Protein AF-A0A2P8KE43-F1 (afdb_monomer_lite)

Structure (mmCIF, N/CA/C/O backbone):
data_AF-A0A2P8KE43-F1
#
_entry.id   AF-A0A2P8KE43-F1
#
loop_
_atom_site.group_PDB
_atom_site.id
_atom_site.type_symbol
_atom_site.label_atom_id
_atom_site.label_alt_id
_atom_site.label_comp_id
_atom_site.label_asym_id
_atom_site.label_entity_id
_atom_site.label_seq_id
_atom_site.pdbx_PDB_ins_code
_atom_site.Cartn_x
_atom_site.Cartn_y
_atom_site.Cartn_z
_atom_site.occupancy
_atom_site.B_iso_or_equiv
_atom_site.auth_seq_id
_atom_site.auth_comp_id
_atom_site.auth_asym_id
_atom_site.auth_atom_id
_atom_site.pdbx_PDB_model_num
ATOM 1 N N . MET A 1 1 ? 5.426 -17.967 -14.631 1.00 53.75 1 MET A N 1
ATOM 2 C CA . MET A 1 1 ? 4.472 -18.270 -13.536 1.00 53.75 1 MET A CA 1
ATOM 3 C C . MET A 1 1 ? 4.780 -17.499 -12.248 1.00 53.75 1 MET A C 1
ATOM 5 O O . MET A 1 1 ? 3.884 -17.322 -11.440 1.00 53.75 1 MET A O 1
ATOM 9 N N . GLU A 1 2 ? 5.987 -16.955 -12.069 1.00 60.75 2 GLU A N 1
ATOM 10 C CA . GLU A 1 2 ? 6.386 -16.233 -10.844 1.00 60.75 2 GLU A CA 1
ATOM 11 C C . GLU A 1 2 ? 5.599 -14.936 -10.577 1.00 60.75 2 GLU A C 1
ATOM 13 O O . GLU A 1 2 ? 5.391 -14.558 -9.428 1.00 60.75 2 GLU A O 1
ATOM 18 N N . ASN A 1 3 ? 5.077 -14.287 -11.624 1.00 61.03 3 ASN A N 1
ATOM 19 C CA . ASN A 1 3 ? 4.343 -13.027 -11.482 1.00 61.03 3 ASN A CA 1
ATOM 20 C C . ASN A 1 3 ? 2.978 -13.172 -10.790 1.00 61.03 3 ASN A C 1
ATOM 22 O O . ASN A 1 3 ? 2.509 -12.203 -10.206 1.00 61.03 3 ASN A O 1
ATOM 26 N N . GLN A 1 4 ? 2.325 -14.337 -10.831 1.00 68.56 4 GLN A N 1
ATOM 27 C CA . GLN A 1 4 ? 1.086 -14.557 -10.066 1.00 68.56 4 GLN A CA 1
ATOM 28 C C . GLN A 1 4 ? 1.387 -14.810 -8.584 1.00 68.56 4 GLN A C 1
ATOM 30 O O . GLN A 1 4 ? 0.700 -14.262 -7.724 1.00 68.56 4 GLN A O 1
ATOM 35 N N . ASN A 1 5 ? 2.503 -15.487 -8.292 1.00 84.00 5 ASN A N 1
ATOM 36 C CA . ASN A 1 5 ? 2.914 -15.806 -6.926 1.00 84.00 5 ASN A CA 1
ATOM 37 C C . ASN A 1 5 ? 3.081 -14.563 -6.036 1.00 84.00 5 ASN A C 1
ATOM 39 O O . ASN A 1 5 ? 2.756 -14.619 -4.853 1.00 84.00 5 ASN A O 1
ATOM 43 N N . ILE A 1 6 ? 3.544 -13.422 -6.571 1.00 89.31 6 ILE A N 1
ATOM 44 C CA . ILE A 1 6 ? 3.721 -12.212 -5.746 1.00 89.31 6 ILE A CA 1
ATOM 45 C C . ILE A 1 6 ? 2.387 -11.594 -5.307 1.00 89.31 6 ILE A C 1
ATOM 47 O O . ILE A 1 6 ? 2.288 -11.057 -4.206 1.00 89.31 6 ILE A O 1
ATOM 51 N N . LEU A 1 7 ? 1.351 -11.669 -6.147 1.00 89.12 7 LEU A N 1
ATOM 52 C CA . LEU A 1 7 ? 0.025 -11.147 -5.816 1.00 89.12 7 LEU A CA 1
ATOM 53 C C . LEU A 1 7 ? -0.664 -12.016 -4.765 1.00 89.12 7 LEU A C 1
ATOM 55 O O . LEU A 1 7 ? -1.287 -11.480 -3.847 1.00 89.12 7 LEU A O 1
ATOM 59 N N . ASP A 1 8 ? -0.499 -13.332 -4.867 1.00 91.88 8 ASP A N 1
ATOM 60 C CA . ASP A 1 8 ? -1.008 -14.271 -3.869 1.00 91.88 8 ASP A CA 1
ATOM 61 C C . ASP A 1 8 ? -0.246 -14.123 -2.539 1.00 91.88 8 ASP A C 1
ATOM 63 O O . ASP A 1 8 ? -0.860 -14.125 -1.473 1.00 91.88 8 ASP A O 1
ATOM 67 N N . LEU A 1 9 ? 1.064 -13.844 -2.579 1.00 91.31 9 LEU A N 1
ATOM 68 C CA . LEU A 1 9 ? 1.849 -13.515 -1.384 1.00 91.31 9 LEU A CA 1
ATOM 69 C C . LEU A 1 9 ? 1.374 -12.215 -0.717 1.00 91.31 9 LEU A C 1
ATOM 71 O O . LEU A 1 9 ? 1.276 -12.146 0.510 1.00 91.31 9 LEU A O 1
ATOM 75 N N . VAL A 1 10 ? 1.060 -11.177 -1.503 1.00 91.62 10 VAL A N 1
ATOM 76 C CA . VAL A 1 10 ? 0.478 -9.929 -0.980 1.00 91.62 10 VAL A CA 1
ATOM 77 C C . VAL A 1 10 ? -0.853 -10.213 -0.292 1.00 91.62 10 VAL A C 1
ATOM 79 O O . VAL A 1 10 ? -1.082 -9.700 0.805 1.00 91.62 10 VAL A O 1
ATOM 82 N N . GLN A 1 11 ? -1.707 -11.040 -0.894 1.00 92.31 11 GLN A N 1
ATOM 83 C CA . GLN A 1 11 ? -2.989 -11.423 -0.313 1.00 92.31 11 GLN A CA 1
ATOM 84 C C . GLN A 1 11 ? -2.798 -12.174 1.013 1.00 92.31 11 GLN A C 1
ATOM 86 O O . GLN A 1 11 ? -3.270 -11.702 2.047 1.00 92.31 11 GLN A O 1
ATOM 91 N N . GLN A 1 12 ? -2.020 -13.258 1.021 1.00 92.38 12 GLN A N 1
ATOM 92 C CA . GLN A 1 12 ? -1.764 -14.067 2.217 1.00 92.38 12 GLN A CA 1
ATOM 93 C C . GLN A 1 12 ? -1.153 -13.233 3.351 1.00 92.38 12 GLN A C 1
ATOM 95 O O . GLN A 1 12 ? -1.548 -13.331 4.515 1.00 92.38 12 GLN A O 1
ATOM 100 N N . ARG A 1 13 ? -0.201 -12.351 3.025 1.00 92.44 13 ARG A N 1
ATOM 101 C CA . ARG A 1 13 ? 0.415 -11.475 4.027 1.00 92.44 13 ARG A CA 1
ATOM 102 C C . ARG A 1 13 ? -0.574 -10.452 4.576 1.00 92.44 13 ARG A C 1
ATOM 104 O O . ARG A 1 13 ? -0.467 -10.073 5.741 1.00 92.44 13 ARG A O 1
ATOM 111 N N . THR A 1 14 ? -1.521 -10.008 3.758 1.00 92.56 14 THR A N 1
ATOM 112 C CA . THR A 1 14 ? -2.597 -9.112 4.191 1.00 92.56 14 THR A CA 1
ATOM 113 C C . THR A 1 14 ? -3.527 -9.820 5.164 1.00 92.56 14 THR A C 1
ATOM 115 O O . THR A 1 14 ? -3.756 -9.281 6.243 1.00 92.56 14 THR A O 1
ATOM 118 N N . GLU A 1 15 ? -3.961 -11.041 4.850 1.00 92.62 15 GLU A N 1
ATOM 119 C CA . GLU A 1 15 ? -4.818 -11.858 5.723 1.00 92.62 15 GLU A CA 1
ATOM 120 C C . GLU A 1 15 ? -4.178 -12.059 7.100 1.00 92.62 15 GLU A C 1
ATOM 122 O O . GLU A 1 15 ? -4.812 -11.814 8.126 1.00 92.62 15 GLU A O 1
ATOM 127 N N . MET A 1 16 ? -2.883 -12.392 7.139 1.00 92.00 16 MET A N 1
ATOM 128 C CA . MET A 1 16 ? -2.135 -12.503 8.395 1.00 92.00 16 MET A CA 1
ATOM 129 C C . MET A 1 16 ? -2.143 -11.199 9.204 1.00 92.00 16 MET A C 1
ATOM 131 O O . MET A 1 16 ? -2.394 -11.206 10.406 1.00 92.00 16 MET A O 1
ATOM 135 N N . LEU A 1 17 ? -1.872 -10.061 8.558 1.00 91.44 17 LEU A N 1
ATOM 136 C CA . LEU A 1 17 ? -1.811 -8.763 9.239 1.00 91.44 17 LEU A CA 1
ATOM 137 C C . LEU A 1 17 ? -3.188 -8.267 9.697 1.00 91.44 17 LEU A C 1
ATOM 139 O O . LEU A 1 17 ? -3.279 -7.526 10.678 1.00 91.44 17 LEU A O 1
ATOM 143 N N . VAL A 1 18 ? -4.252 -8.654 8.996 1.00 90.06 18 VAL A N 1
ATOM 144 C CA . VAL A 1 18 ? -5.635 -8.400 9.409 1.00 90.06 18 VAL A CA 1
ATOM 145 C C . VAL A 1 18 ? -5.996 -9.293 10.600 1.00 90.06 18 VAL A C 1
ATOM 147 O O . VAL A 1 18 ? -6.572 -8.799 11.571 1.00 90.06 18 VAL A O 1
ATOM 150 N N . ALA A 1 19 ? -5.574 -10.562 10.596 1.00 91.38 19 ALA A N 1
ATOM 151 C CA . ALA A 1 19 ? -5.752 -11.485 11.718 1.00 91.38 19 ALA A CA 1
ATOM 152 C C . ALA A 1 19 ? -5.024 -11.023 12.996 1.00 91.38 19 ALA A C 1
ATOM 154 O O . ALA A 1 19 ? -5.539 -11.209 14.097 1.00 91.38 19 ALA A O 1
ATOM 155 N N . GLU A 1 20 ? -3.886 -10.330 12.866 1.00 91.25 20 GLU A N 1
ATOM 156 C CA . GLU A 1 20 ? -3.182 -9.665 13.978 1.00 91.25 20 GLU A CA 1
ATOM 157 C C . GLU A 1 20 ? -3.976 -8.497 14.614 1.00 91.25 20 GLU A C 1
ATOM 159 O O . GLU A 1 20 ? -3.519 -7.913 15.598 1.00 91.25 20 GLU A O 1
ATOM 164 N N . LYS A 1 21 ? -5.153 -8.132 14.076 1.00 86.44 21 LYS A N 1
ATOM 165 C CA . LYS A 1 21 ? -6.032 -7.049 14.566 1.00 86.44 21 LYS A CA 1
ATOM 166 C C . LYS A 1 21 ? -5.283 -5.736 14.808 1.00 86.44 21 LYS A C 1
ATOM 168 O O . LYS A 1 21 ? -5.432 -5.075 15.839 1.00 86.44 21 LYS A O 1
ATOM 173 N N . LEU A 1 22 ? -4.456 -5.339 13.841 1.00 84.75 22 LEU A N 1
ATOM 174 C CA . LEU A 1 22 ? -3.700 -4.093 13.927 1.00 84.75 22 LEU A CA 1
ATOM 175 C C . LEU A 1 22 ? -4.637 -2.884 14.070 1.00 84.75 22 LEU A C 1
ATOM 177 O O . LEU A 1 22 ? -5.632 -2.757 13.363 1.00 84.75 22 LEU A O 1
ATOM 181 N N . ARG A 1 23 ? -4.261 -1.938 14.942 1.00 79.19 23 ARG A N 1
ATOM 182 C CA . ARG A 1 23 ? -5.062 -0.743 15.286 1.00 79.19 23 ARG A CA 1
ATOM 183 C C . ARG A 1 23 ? -5.470 0.139 14.095 1.00 79.19 23 ARG A C 1
ATOM 185 O O . ARG A 1 23 ? -6.349 0.978 14.250 1.00 79.19 23 ARG A O 1
ATOM 192 N N . SER A 1 24 ? -4.792 0.044 12.946 1.00 88.12 24 SER A N 1
ATOM 193 C CA . SER A 1 24 ? -5.087 0.889 11.783 1.00 88.12 24 SER A CA 1
ATOM 194 C C . SER A 1 24 ? -4.649 0.262 10.459 1.00 88.12 24 SER A C 1
ATOM 196 O O . SER A 1 24 ? -3.516 -0.208 10.329 1.00 88.12 24 SER A O 1
ATOM 198 N N . THR A 1 25 ? -5.494 0.409 9.435 1.00 88.19 25 THR A N 1
ATOM 199 C CA . THR A 1 25 ? -5.229 0.104 8.015 1.00 88.19 25 THR A CA 1
ATOM 200 C C . THR A 1 25 ? -3.913 0.708 7.522 1.00 88.19 25 THR A C 1
ATOM 202 O O . THR A 1 25 ? -3.158 0.083 6.780 1.00 88.19 25 THR A O 1
ATOM 205 N N . SER A 1 26 ? -3.588 1.920 7.982 1.00 89.12 26 SER A N 1
ATOM 206 C CA . SER A 1 26 ? -2.342 2.604 7.621 1.00 89.12 26 SER A CA 1
ATOM 207 C C . SER A 1 26 ? -1.090 1.844 8.074 1.00 89.12 26 SER A C 1
ATOM 209 O O . SER A 1 26 ? -0.060 1.887 7.401 1.00 89.12 26 SER A O 1
ATOM 211 N N . THR A 1 27 ? -1.179 1.108 9.185 1.00 91.19 27 THR A N 1
ATOM 212 C CA . THR A 1 27 ? -0.077 0.290 9.711 1.00 91.19 27 THR A CA 1
ATOM 213 C C . THR A 1 27 ? 0.090 -0.991 8.900 1.00 91.19 27 THR A C 1
ATOM 215 O O . THR A 1 27 ? 1.223 -1.362 8.596 1.00 91.19 27 THR A O 1
ATOM 218 N N . VAL A 1 28 ? -1.017 -1.613 8.477 1.00 92.62 28 VAL A N 1
ATOM 219 C CA . VAL A 1 28 ? -1.003 -2.773 7.568 1.00 92.62 28 VAL A CA 1
ATOM 220 C C . VAL A 1 28 ? -0.299 -2.403 6.259 1.00 92.62 28 VAL A C 1
ATOM 222 O O . VAL A 1 28 ? 0.684 -3.034 5.877 1.00 92.62 28 VAL A O 1
ATOM 225 N N . ILE A 1 29 ? -0.717 -1.301 5.627 1.00 92.50 29 ILE A N 1
ATOM 226 C CA . ILE A 1 29 ? -0.134 -0.820 4.364 1.00 92.50 29 ILE A CA 1
ATOM 227 C C . ILE A 1 29 ? 1.347 -0.458 4.532 1.00 92.50 29 ILE A C 1
ATOM 229 O O . ILE A 1 29 ? 2.154 -0.730 3.646 1.00 92.50 29 ILE A O 1
ATOM 233 N N . ALA A 1 30 ? 1.736 0.121 5.671 1.00 91.75 30 ALA A N 1
ATOM 234 C CA . ALA A 1 30 ? 3.136 0.433 5.939 1.00 91.75 30 ALA A CA 1
ATOM 235 C C . ALA A 1 30 ? 4.020 -0.823 6.045 1.00 91.75 30 ALA A C 1
ATOM 237 O O . ALA A 1 30 ? 5.166 -0.777 5.602 1.00 91.75 30 ALA A O 1
ATOM 238 N N . ARG A 1 31 ? 3.503 -1.930 6.596 1.00 92.31 31 ARG A N 1
ATOM 239 C CA . ARG A 1 31 ? 4.216 -3.220 6.672 1.00 92.31 31 ARG A CA 1
ATOM 240 C C . ARG A 1 31 ? 4.281 -3.938 5.323 1.00 92.31 31 ARG A C 1
ATOM 242 O O . ARG A 1 31 ? 5.270 -4.600 5.040 1.00 92.31 31 ARG A O 1
ATOM 249 N N . LEU A 1 32 ? 3.262 -3.772 4.483 1.00 92.50 32 LEU A N 1
ATOM 250 C CA . LEU A 1 32 ? 3.211 -4.340 3.131 1.00 92.50 32 LEU A CA 1
ATOM 251 C C . LEU A 1 32 ? 3.954 -3.497 2.085 1.00 92.50 32 LEU A C 1
ATOM 253 O O . LEU A 1 32 ? 4.035 -3.899 0.929 1.00 92.50 32 LEU A O 1
ATOM 257 N N . ARG A 1 33 ? 4.496 -2.331 2.460 1.00 93.19 33 ARG A N 1
ATOM 258 C CA . ARG A 1 33 ? 5.102 -1.358 1.537 1.00 93.19 33 ARG A CA 1
ATOM 259 C C . ARG A 1 33 ? 6.128 -1.985 0.597 1.00 93.19 33 ARG A C 1
ATOM 261 O O . ARG A 1 33 ? 6.097 -1.693 -0.595 1.00 93.19 33 ARG A O 1
ATOM 268 N N . ASP A 1 34 ? 7.033 -2.794 1.137 1.00 91.75 34 ASP A N 1
ATOM 269 C CA . ASP A 1 34 ? 8.137 -3.360 0.361 1.00 91.75 34 ASP A CA 1
ATOM 270 C C . ASP A 1 34 ? 7.631 -4.428 -0.613 1.00 91.75 34 ASP A C 1
ATOM 272 O O . ASP A 1 34 ? 7.986 -4.382 -1.785 1.00 91.75 34 ASP A O 1
ATOM 276 N N . LEU A 1 35 ? 6.676 -5.267 -0.195 1.00 92.94 35 LEU A N 1
ATOM 277 C CA . LEU A 1 35 ? 5.993 -6.217 -1.083 1.00 92.94 35 LEU A CA 1
ATOM 278 C C . LEU A 1 35 ? 5.169 -5.522 -2.177 1.00 92.94 35 LEU A C 1
ATOM 280 O O . LEU A 1 35 ? 5.158 -5.956 -3.323 1.00 92.94 35 LEU A O 1
ATOM 284 N N . ILE A 1 36 ? 4.503 -4.411 -1.855 1.00 93.06 36 ILE A N 1
ATOM 285 C CA . ILE A 1 36 ? 3.772 -3.602 -2.842 1.00 93.06 36 ILE A CA 1
ATOM 286 C C . ILE A 1 36 ? 4.748 -2.984 -3.853 1.00 93.06 36 ILE A C 1
ATOM 288 O O . ILE A 1 36 ? 4.434 -2.898 -5.039 1.00 93.06 36 ILE A O 1
ATOM 292 N N . ALA A 1 37 ? 5.924 -2.543 -3.400 1.00 92.56 37 ALA A N 1
ATOM 293 C CA . ALA A 1 37 ? 6.967 -2.033 -4.282 1.00 92.56 37 ALA A CA 1
ATOM 294 C C . ALA A 1 37 ? 7.558 -3.147 -5.162 1.00 92.56 37 ALA A C 1
ATOM 296 O O . ALA A 1 37 ? 7.779 -2.912 -6.346 1.00 92.56 37 ALA A O 1
ATOM 297 N N . GLU A 1 38 ? 7.761 -4.349 -4.619 1.00 91.56 38 GLU A N 1
ATOM 298 C CA . GLU A 1 38 ? 8.143 -5.563 -5.353 1.00 91.56 38 GLU A CA 1
ATOM 299 C C . GLU A 1 38 ? 7.146 -5.861 -6.477 1.00 91.56 38 GLU A C 1
ATOM 301 O O . GLU A 1 38 ? 7.513 -5.883 -7.648 1.00 91.56 38 GLU A O 1
ATOM 306 N N . ALA A 1 39 ? 5.861 -5.990 -6.135 1.00 91.62 39 ALA A N 1
ATOM 307 C CA . ALA A 1 39 ? 4.801 -6.295 -7.087 1.00 91.62 39 ALA A CA 1
ATOM 308 C C . ALA A 1 39 ? 4.712 -5.235 -8.194 1.00 91.62 39 ALA A C 1
ATOM 310 O O . ALA A 1 39 ? 4.573 -5.571 -9.368 1.00 91.62 39 ALA A O 1
ATOM 311 N N . HIS A 1 40 ? 4.857 -3.956 -7.840 1.00 93.25 40 HIS A N 1
ATOM 312 C CA . HIS A 1 40 ? 4.871 -2.877 -8.823 1.00 93.25 40 HIS A CA 1
ATOM 313 C C . HIS A 1 40 ? 6.110 -2.920 -9.734 1.00 93.25 40 HIS A C 1
ATOM 315 O O . HIS A 1 40 ? 5.998 -2.649 -10.927 1.00 93.25 40 HIS A O 1
ATOM 321 N N . ARG A 1 41 ? 7.293 -3.276 -9.211 1.00 91.44 41 ARG A N 1
ATOM 322 C CA . ARG A 1 41 ? 8.510 -3.475 -10.025 1.00 91.44 41 ARG A CA 1
ATOM 323 C C . ARG A 1 41 ? 8.360 -4.632 -11.012 1.00 91.44 41 ARG A C 1
ATOM 325 O O . ARG A 1 41 ? 8.881 -4.544 -12.115 1.00 91.44 41 ARG A O 1
ATOM 332 N N . LEU A 1 42 ? 7.605 -5.663 -10.638 1.00 91.81 42 LEU A N 1
ATOM 333 C CA . LEU A 1 42 ? 7.265 -6.801 -11.496 1.00 91.81 42 LEU A CA 1
ATOM 334 C C . LEU A 1 42 ? 6.176 -6.482 -12.542 1.00 91.81 42 LEU A C 1
ATOM 336 O O . LEU A 1 42 ? 5.789 -7.361 -13.308 1.00 91.81 42 LEU A O 1
ATOM 340 N N . GLY A 1 43 ? 5.689 -5.237 -12.599 1.00 92.56 43 GLY A N 1
ATOM 341 C CA . GLY A 1 43 ? 4.743 -4.767 -13.615 1.00 92.56 43 GLY A CA 1
ATOM 342 C C . GLY A 1 43 ? 3.272 -4.818 -13.202 1.00 92.56 43 GLY A C 1
ATOM 343 O O . GLY A 1 43 ? 2.401 -4.524 -14.021 1.00 92.56 43 GLY A O 1
ATOM 344 N N . HIS A 1 44 ? 2.959 -5.150 -11.945 1.00 92.25 44 HIS A N 1
ATOM 345 C CA . HIS A 1 44 ? 1.572 -5.150 -11.479 1.00 92.25 44 HIS A CA 1
ATOM 346 C C . HIS A 1 44 ? 1.049 -3.737 -11.254 1.00 92.25 44 HIS A C 1
ATOM 348 O O . HIS A 1 44 ? 1.668 -2.908 -10.582 1.00 92.25 44 HIS A O 1
ATOM 354 N N . SER A 1 45 ? -0.151 -3.481 -11.770 1.00 94.25 45 SER A N 1
ATOM 355 C CA . SER A 1 45 ? -0.839 -2.217 -11.545 1.00 94.25 45 SER A CA 1
ATOM 356 C C . SER A 1 45 ? -1.256 -2.074 -10.080 1.00 94.25 45 SER A C 1
ATOM 358 O O . SER A 1 45 ? -1.628 -3.033 -9.398 1.00 94.25 45 SER A O 1
ATOM 360 N N . HIS A 1 46 ? -1.256 -0.836 -9.586 1.00 93.69 46 HIS A N 1
ATOM 361 C CA . HIS A 1 46 ? -1.731 -0.546 -8.234 1.00 93.69 46 HIS A CA 1
ATOM 362 C C . HIS A 1 46 ? -3.192 -0.971 -8.011 1.00 93.69 46 HIS A C 1
ATOM 364 O O . HIS A 1 46 ? -3.547 -1.314 -6.886 1.00 93.69 46 HIS A O 1
ATOM 370 N N . SER A 1 47 ? -4.025 -0.980 -9.059 1.00 94.00 47 SER A N 1
ATOM 371 C CA . SER A 1 47 ? -5.410 -1.462 -8.990 1.00 94.00 47 SER A CA 1
ATOM 372 C C . SER A 1 47 ? -5.480 -2.971 -8.758 1.00 94.00 47 SER A C 1
ATOM 374 O O . SER A 1 47 ? -6.237 -3.406 -7.896 1.00 94.00 47 SER A O 1
ATOM 376 N N . ALA A 1 48 ? -4.652 -3.765 -9.446 1.00 93.38 48 ALA A N 1
ATOM 377 C CA . ALA A 1 48 ? -4.575 -5.210 -9.231 1.00 93.38 48 ALA A CA 1
ATOM 378 C C . ALA A 1 48 ? -4.079 -5.551 -7.817 1.00 93.38 48 ALA A C 1
ATOM 380 O O . ALA A 1 48 ? -4.645 -6.410 -7.143 1.00 93.38 48 ALA A O 1
ATOM 381 N N . ILE A 1 49 ? -3.067 -4.826 -7.331 1.00 93.94 49 ILE A N 1
ATOM 382 C CA . ILE A 1 49 ? -2.559 -4.979 -5.962 1.00 93.94 49 ILE A CA 1
ATOM 383 C C . ILE A 1 49 ? -3.657 -4.636 -4.947 1.00 93.94 49 ILE A C 1
ATOM 385 O O . ILE A 1 49 ? -3.866 -5.378 -3.994 1.00 93.94 49 ILE A O 1
ATOM 389 N N . HIS A 1 50 ? -4.392 -3.539 -5.149 1.00 94.44 50 HIS A N 1
ATOM 390 C CA . HIS A 1 50 ? -5.488 -3.144 -4.259 1.00 94.44 50 HIS A CA 1
ATOM 391 C C . HIS A 1 50 ? -6.631 -4.159 -4.245 1.00 94.44 50 HIS A C 1
ATOM 393 O O . HIS A 1 50 ? -7.106 -4.493 -3.164 1.00 94.44 50 HIS A O 1
ATOM 399 N N . ALA A 1 51 ? -6.999 -4.730 -5.395 1.00 94.00 51 ALA A N 1
ATOM 400 C CA . ALA A 1 51 ? -7.978 -5.814 -5.456 1.00 94.00 51 ALA A CA 1
ATOM 401 C C . ALA A 1 51 ? -7.551 -7.026 -4.607 1.00 94.00 51 ALA A C 1
ATOM 403 O O . ALA A 1 51 ? -8.377 -7.622 -3.921 1.00 94.00 51 ALA A O 1
ATOM 404 N N . ARG A 1 52 ? -6.252 -7.351 -4.578 1.00 93.44 52 ARG A N 1
ATOM 405 C CA . ARG A 1 52 ? -5.707 -8.425 -3.730 1.00 93.44 52 ARG A CA 1
ATOM 406 C C . ARG A 1 52 ? -5.665 -8.073 -2.249 1.00 93.44 52 ARG A C 1
ATOM 408 O O . ARG A 1 52 ? -5.908 -8.940 -1.417 1.00 93.44 52 ARG A O 1
ATOM 415 N N . LEU A 1 53 ? -5.424 -6.808 -1.910 1.00 93.19 53 LEU A N 1
ATOM 416 C CA . LEU A 1 53 ? -5.553 -6.334 -0.530 1.00 93.19 53 LEU A CA 1
ATOM 417 C C . LEU A 1 53 ? -7.001 -6.459 -0.029 1.00 93.19 53 LEU A C 1
ATOM 419 O O . LEU A 1 53 ? -7.209 -6.894 1.101 1.00 93.19 53 LEU A O 1
ATOM 423 N N . LEU A 1 54 ? -7.987 -6.121 -0.870 1.00 94.19 54 LEU A N 1
ATOM 424 C CA . LEU A 1 54 ? -9.409 -6.305 -0.556 1.00 94.19 54 LEU A CA 1
ATOM 425 C C . LEU A 1 54 ? -9.752 -7.789 -0.372 1.00 94.19 54 LEU A C 1
ATOM 427 O O . LEU A 1 54 ? -10.412 -8.139 0.601 1.00 94.19 54 LEU A O 1
ATOM 431 N N . ALA A 1 55 ? -9.267 -8.658 -1.268 1.00 92.06 55 ALA A N 1
ATOM 432 C CA . ALA A 1 55 ? -9.453 -10.107 -1.156 1.00 92.06 55 ALA A CA 1
ATOM 433 C C . ALA A 1 55 ? -8.855 -10.673 0.143 1.00 92.06 55 ALA A C 1
ATOM 435 O O . ALA A 1 55 ? -9.440 -11.565 0.744 1.00 92.06 55 ALA A O 1
ATOM 436 N N . GLY A 1 56 ? -7.743 -10.100 0.615 1.00 88.19 56 GLY A N 1
ATOM 437 C CA . GLY A 1 56 ? -7.130 -10.437 1.901 1.00 88.19 56 GLY A CA 1
ATOM 438 C C . GLY A 1 56 ? -7.804 -9.806 3.129 1.00 88.19 56 GLY A C 1
ATOM 439 O O . GLY A 1 56 ? -7.226 -9.813 4.215 1.00 88.19 56 GLY A O 1
ATOM 440 N N . GLY A 1 57 ? -8.991 -9.211 2.970 1.00 90.44 57 GLY A N 1
ATOM 441 C CA . GLY A 1 57 ? -9.800 -8.668 4.064 1.00 90.44 57 GLY A CA 1
ATOM 442 C C . GLY A 1 57 ? -9.430 -7.252 4.511 1.00 90.44 57 GLY A C 1
ATOM 443 O O . GLY A 1 57 ? -9.941 -6.775 5.525 1.00 90.44 57 GLY A O 1
ATOM 444 N N . LEU A 1 58 ? -8.552 -6.546 3.791 1.00 89.88 58 LEU A N 1
ATOM 445 C CA . LEU A 1 58 ? -8.245 -5.153 4.109 1.00 89.88 58 LEU A CA 1
ATOM 446 C C . LEU A 1 58 ? -9.305 -4.227 3.509 1.00 89.88 58 LEU A C 1
ATOM 448 O O . LEU A 1 58 ? -9.187 -3.815 2.359 1.00 89.88 58 LEU A O 1
ATOM 452 N N . GLU A 1 59 ? -10.292 -3.823 4.306 1.00 89.50 59 GLU A N 1
ATOM 453 C CA . GLU A 1 59 ? -11.311 -2.839 3.916 1.00 89.50 59 GLU A CA 1
ATOM 454 C C . GLU A 1 59 ? -10.717 -1.421 3.801 1.00 89.50 59 GLU A C 1
ATOM 456 O O . GLU A 1 59 ? -10.849 -0.560 4.673 1.00 89.50 59 GLU A O 1
ATOM 461 N N . ALA A 1 60 ? -9.995 -1.162 2.712 1.00 88.81 60 ALA A N 1
ATOM 462 C CA . ALA A 1 60 ? -9.427 0.140 2.399 1.00 88.81 60 ALA A CA 1
ATOM 463 C C . ALA A 1 60 ? -10.045 0.689 1.115 1.00 88.81 60 ALA A C 1
ATOM 465 O O . ALA A 1 60 ? -9.946 0.070 0.057 1.00 88.81 60 ALA A O 1
ATOM 466 N N . SER A 1 61 ? -10.602 1.901 1.169 1.00 94.31 61 SER A N 1
ATOM 467 C CA . SER A 1 61 ? -10.972 2.610 -0.057 1.00 94.31 61 SER A CA 1
ATOM 468 C C . SER A 1 61 ? -9.733 2.913 -0.906 1.00 94.31 61 SER A C 1
ATOM 470 O O . SER A 1 61 ? -8.625 3.082 -0.386 1.00 94.31 61 SER A O 1
ATOM 472 N N . TRP A 1 62 ? -9.920 3.040 -2.220 1.00 93.19 62 TRP A N 1
ATOM 473 C CA . TRP A 1 62 ? -8.833 3.347 -3.156 1.00 93.19 62 TRP A CA 1
ATOM 474 C C . TRP A 1 62 ? -8.048 4.613 -2.769 1.00 93.19 62 TRP A C 1
ATOM 476 O O . TRP A 1 62 ? -6.816 4.636 -2.798 1.00 93.19 62 TRP A O 1
ATOM 486 N N . ASN A 1 63 ? -8.753 5.664 -2.338 1.00 94.62 63 ASN A N 1
ATOM 487 C CA . ASN A 1 63 ? -8.117 6.903 -1.894 1.00 94.62 63 ASN A CA 1
ATOM 488 C C . ASN A 1 63 ? -7.297 6.695 -0.608 1.00 94.62 63 ASN A C 1
ATOM 490 O O . ASN A 1 63 ? -6.154 7.146 -0.515 1.00 94.62 63 ASN A O 1
ATOM 494 N N . ASN A 1 64 ? -7.845 5.955 0.364 1.00 93.06 64 ASN A N 1
ATOM 495 C CA . ASN A 1 64 ? -7.146 5.647 1.610 1.00 93.06 64 ASN A CA 1
ATOM 496 C C . ASN A 1 64 ? -5.868 4.833 1.352 1.00 93.06 64 ASN A C 1
ATOM 498 O O . ASN A 1 64 ? -4.818 5.138 1.919 1.00 93.06 64 ASN A O 1
ATOM 502 N N . TYR A 1 65 ? -5.928 3.863 0.435 1.00 94.25 65 TYR A N 1
ATOM 503 C CA . TYR A 1 65 ? -4.767 3.096 -0.012 1.00 94.25 65 TYR A CA 1
ATOM 504 C C . TYR A 1 65 ? -3.642 4.007 -0.525 1.00 94.25 65 TYR A C 1
ATOM 506 O O . TYR A 1 65 ? -2.516 3.943 -0.022 1.00 94.25 65 TYR A O 1
ATOM 514 N N . ARG A 1 66 ? -3.947 4.913 -1.465 1.00 94.69 66 ARG A N 1
ATOM 515 C CA . ARG A 1 66 ? -2.952 5.832 -2.045 1.00 94.69 66 ARG A CA 1
ATOM 516 C C . ARG A 1 66 ? -2.341 6.754 -0.993 1.00 94.69 66 ARG A C 1
ATOM 518 O O . ARG A 1 66 ? -1.118 6.875 -0.920 1.00 94.69 66 ARG A O 1
ATOM 525 N N . VAL A 1 67 ? -3.174 7.374 -0.157 1.00 94.19 67 VAL A N 1
ATOM 526 C CA . VAL A 1 67 ? -2.719 8.278 0.911 1.00 94.19 67 VAL A CA 1
ATOM 527 C C . VAL A 1 67 ? -1.824 7.540 1.907 1.00 94.19 67 VAL A C 1
ATOM 529 O O . VAL A 1 67 ? -0.756 8.040 2.268 1.00 94.19 67 VAL A O 1
ATOM 532 N N . CYS A 1 68 ? -2.216 6.338 2.331 1.00 92.62 68 CYS A N 1
ATOM 533 C CA . CYS A 1 68 ? -1.417 5.517 3.236 1.00 92.62 68 CYS A CA 1
ATOM 534 C C . CYS A 1 68 ? -0.080 5.113 2.610 1.00 92.62 68 CYS A C 1
ATOM 536 O O . CYS A 1 68 ? 0.943 5.185 3.288 1.00 92.62 68 CYS A O 1
ATOM 538 N N . LEU A 1 69 ? -0.057 4.764 1.321 1.00 93.38 69 LEU A N 1
ATOM 539 C CA . LEU A 1 69 ? 1.172 4.404 0.615 1.00 93.38 69 LEU A CA 1
ATOM 540 C C . LEU A 1 69 ? 2.149 5.586 0.529 1.00 93.38 69 LEU A C 1
ATOM 542 O O . LEU A 1 69 ? 3.333 5.430 0.831 1.00 93.38 69 LEU A O 1
ATOM 546 N N . VAL A 1 70 ? 1.664 6.785 0.191 1.00 93.62 70 VAL A N 1
ATOM 547 C CA . VAL A 1 70 ? 2.484 8.011 0.165 1.00 93.62 70 VAL A CA 1
ATOM 548 C C . VAL A 1 70 ? 3.049 8.319 1.553 1.00 93.62 70 VAL A C 1
ATOM 550 O O . VAL A 1 70 ? 4.247 8.573 1.701 1.00 93.62 70 VAL A O 1
ATOM 553 N N . ARG A 1 71 ? 2.217 8.240 2.599 1.00 91.88 71 ARG A N 1
ATOM 554 C CA . ARG A 1 71 ? 2.652 8.448 3.990 1.00 91.88 71 ARG A CA 1
ATOM 555 C C . ARG A 1 71 ? 3.681 7.406 4.430 1.00 91.88 71 ARG A C 1
ATOM 557 O O . ARG A 1 71 ? 4.666 7.769 5.073 1.00 91.88 71 ARG A O 1
ATOM 564 N N . ALA A 1 72 ? 3.493 6.140 4.061 1.00 90.88 72 ALA A N 1
ATOM 565 C CA . ALA A 1 72 ? 4.429 5.059 4.359 1.00 90.88 72 ALA A CA 1
ATOM 566 C C . ALA A 1 72 ? 5.792 5.288 3.688 1.00 90.88 72 ALA A C 1
ATOM 568 O O . ALA A 1 72 ? 6.823 5.156 4.348 1.00 90.88 72 ALA A O 1
ATOM 569 N N . ARG A 1 73 ? 5.808 5.718 2.418 1.00 90.12 73 ARG A N 1
ATOM 570 C CA . ARG A 1 73 ? 7.037 6.097 1.698 1.00 90.12 73 ARG A CA 1
ATOM 571 C C . ARG A 1 73 ? 7.749 7.268 2.378 1.00 90.12 73 ARG A C 1
ATOM 573 O O . ARG A 1 73 ? 8.929 7.160 2.697 1.00 90.12 73 ARG A O 1
ATOM 580 N N . LYS A 1 74 ? 7.028 8.346 2.706 1.00 88.62 74 LYS A N 1
ATOM 581 C CA . LYS A 1 74 ? 7.599 9.513 3.406 1.00 88.62 74 LYS A CA 1
ATOM 582 C C . LYS A 1 74 ? 8.189 9.143 4.772 1.00 88.62 74 LYS A C 1
ATOM 584 O O . LYS A 1 74 ? 9.245 9.645 5.148 1.00 88.62 74 LYS A O 1
ATOM 589 N N . ARG A 1 75 ? 7.531 8.247 5.516 1.00 86.81 75 ARG A N 1
ATOM 590 C CA . ARG A 1 75 ? 8.029 7.751 6.809 1.00 86.81 75 ARG A CA 1
ATOM 591 C C . ARG A 1 75 ? 9.307 6.926 6.657 1.00 86.81 75 ARG A C 1
ATOM 593 O O . ARG A 1 75 ? 10.181 7.033 7.510 1.00 86.81 75 ARG A O 1
ATOM 600 N N . ALA A 1 76 ? 9.421 6.128 5.598 1.00 84.31 76 ALA A N 1
ATOM 601 C CA . ALA A 1 76 ? 10.620 5.345 5.320 1.00 84.31 76 ALA A CA 1
ATOM 602 C C . ALA A 1 76 ? 11.834 6.234 5.026 1.00 84.31 76 ALA A C 1
ATOM 604 O O . ALA A 1 76 ? 12.885 6.030 5.623 1.00 84.31 76 ALA A O 1
ATOM 605 N N . VAL A 1 77 ? 11.658 7.268 4.198 1.00 84.19 77 VAL A N 1
ATOM 606 C CA . VAL A 1 77 ? 12.719 8.245 3.892 1.00 84.19 77 VAL A CA 1
ATOM 607 C C . VAL A 1 77 ? 13.194 8.955 5.162 1.00 84.19 77 VAL A C 1
ATOM 609 O O . VAL A 1 77 ? 14.390 9.033 5.419 1.00 84.19 77 VAL A O 1
ATOM 612 N N . ARG A 1 78 ? 12.261 9.395 6.018 1.00 83.81 78 ARG A N 1
ATOM 613 C CA . ARG A 1 78 ? 12.601 10.018 7.309 1.00 83.81 78 ARG A CA 1
ATOM 614 C C . ARG A 1 78 ? 13.361 9.089 8.254 1.00 83.81 78 ARG A C 1
ATOM 616 O O . ARG A 1 78 ? 14.191 9.567 9.010 1.00 83.81 78 ARG A O 1
ATOM 623 N N . ARG A 1 79 ? 13.066 7.786 8.237 1.00 78.06 79 ARG A N 1
ATOM 624 C CA . ARG A 1 79 ? 13.798 6.797 9.043 1.00 78.06 79 ARG A CA 1
ATOM 625 C C . ARG A 1 79 ? 15.201 6.536 8.505 1.00 78.06 79 ARG A C 1
ATOM 627 O O . ARG A 1 79 ? 16.102 6.356 9.305 1.00 78.06 79 ARG A O 1
ATOM 634 N N . ALA A 1 80 ? 15.376 6.525 7.185 1.00 76.38 80 ALA A N 1
ATOM 635 C CA . ALA A 1 80 ? 16.681 6.316 6.561 1.00 76.38 80 ALA A CA 1
ATOM 636 C C . ALA A 1 80 ? 17.623 7.521 6.733 1.00 76.38 80 ALA A C 1
ATOM 638 O O . ALA A 1 80 ? 18.828 7.338 6.834 1.00 76.38 80 ALA A O 1
ATOM 639 N N . GLY A 1 81 ? 17.078 8.742 6.781 1.00 66.50 81 GLY A N 1
ATOM 640 C CA . GLY A 1 81 ? 17.853 9.974 6.971 1.00 66.50 81 GLY A CA 1
ATOM 641 C C . GLY A 1 81 ? 18.041 10.418 8.425 1.00 66.50 81 GLY A C 1
ATOM 642 O O . GLY A 1 81 ? 18.682 11.438 8.657 1.00 66.50 81 GLY A O 1
ATOM 643 N N . ALA A 1 82 ? 17.469 9.710 9.404 1.00 56.66 82 ALA A N 1
ATOM 644 C CA . ALA A 1 82 ? 17.640 10.046 10.814 1.00 56.66 82 ALA A CA 1
ATOM 645 C C . ALA A 1 82 ? 18.845 9.280 11.387 1.00 56.66 82 ALA A C 1
ATOM 647 O O . ALA A 1 82 ? 18.799 8.047 11.409 1.00 56.66 82 ALA A O 1
ATOM 648 N N . PRO A 1 83 ? 19.900 9.955 11.884 1.00 53.09 83 PRO A N 1
ATOM 649 C CA . PRO A 1 83 ? 20.910 9.278 12.684 1.00 53.09 83 PRO A CA 1
ATOM 650 C C . PRO A 1 83 ? 20.223 8.683 13.918 1.00 53.09 83 PRO A C 1
ATOM 652 O O . PRO A 1 83 ? 19.429 9.351 14.585 1.00 53.09 83 PRO A O 1
ATOM 655 N N . ALA A 1 84 ? 20.478 7.402 14.181 1.00 51.78 84 ALA A N 1
ATOM 656 C CA . ALA A 1 84 ? 19.945 6.694 15.335 1.00 51.78 84 ALA A CA 1
ATOM 657 C C . ALA A 1 84 ? 20.495 7.331 16.619 1.00 51.78 84 ALA A C 1
ATOM 659 O O . ALA A 1 84 ? 21.577 6.983 17.083 1.00 51.78 84 ALA A O 1
ATOM 660 N N . ALA A 1 85 ? 19.760 8.285 17.189 1.00 53.22 85 ALA A N 1
ATOM 661 C CA . ALA A 1 85 ? 20.002 8.710 18.557 1.00 53.22 85 ALA A CA 1
ATOM 662 C C . ALA A 1 85 ? 19.702 7.511 19.478 1.00 53.22 85 ALA A C 1
ATOM 664 O O . ALA A 1 85 ? 18.619 6.921 19.363 1.00 53.22 85 ALA A O 1
ATOM 665 N N . PRO A 1 86 ? 20.638 7.106 20.354 1.00 49.69 86 PRO A N 1
ATOM 666 C CA . PRO A 1 86 ? 20.395 6.020 21.281 1.00 49.69 86 PRO A CA 1
ATOM 667 C C . PRO A 1 86 ? 19.339 6.468 22.296 1.00 49.69 86 PRO A C 1
ATOM 669 O O . PRO A 1 86 ? 19.315 7.614 22.730 1.00 49.69 86 PRO A O 1
ATOM 672 N N . HIS A 1 87 ? 18.439 5.543 22.609 1.00 48.22 87 HIS A N 1
ATOM 673 C CA . HIS A 1 87 ? 17.505 5.524 23.732 1.00 48.22 87 HIS A CA 1
ATOM 674 C C . HIS A 1 87 ? 17.628 6.662 24.766 1.00 48.22 87 HIS A C 1
ATOM 676 O O . HIS A 1 87 ? 18.593 6.725 25.520 1.00 48.22 87 HIS A O 1
ATOM 682 N N . ALA A 1 88 ? 16.554 7.436 24.924 1.00 43.16 88 ALA A N 1
ATOM 683 C CA . ALA A 1 88 ? 16.206 8.027 26.211 1.00 43.16 88 ALA A CA 1
ATOM 684 C C . ALA A 1 88 ? 14.727 7.741 26.483 1.00 43.16 88 ALA A C 1
ATOM 686 O O . ALA A 1 88 ? 13.820 8.343 25.911 1.00 43.16 88 ALA A O 1
ATOM 687 N N . SER A 1 89 ? 14.519 6.728 27.318 1.00 49.44 89 SER A N 1
ATOM 688 C CA . SER A 1 89 ? 13.276 6.479 28.031 1.00 49.44 89 SER A CA 1
ATOM 689 C C . SER A 1 89 ? 12.997 7.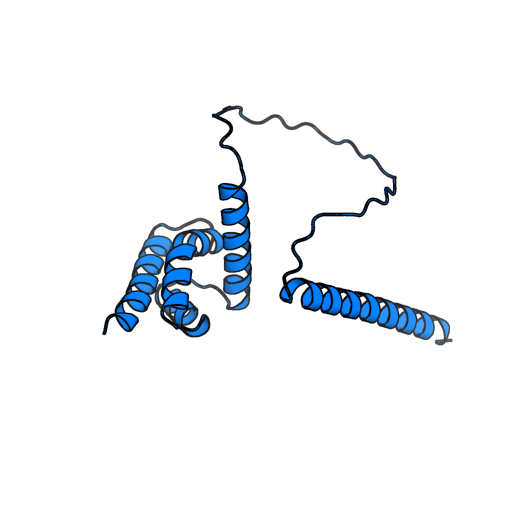679 28.934 1.00 49.44 89 SER A C 1
ATOM 691 O O . SER A 1 89 ? 13.809 7.935 29.813 1.00 49.44 89 SER A O 1
ATOM 693 N N . SER A 1 90 ? 11.886 8.386 28.724 1.00 40.69 90 SER A N 1
ATOM 694 C CA . SER A 1 90 ? 11.249 9.223 29.747 1.00 40.69 90 SER A CA 1
ATOM 695 C C . SER A 1 90 ? 9.761 9.362 29.436 1.00 40.69 90 SER A C 1
ATOM 697 O O . SER A 1 90 ? 9.356 9.765 28.347 1.00 40.69 90 SER A O 1
ATOM 699 N N . GLN A 1 91 ? 8.963 8.958 30.417 1.00 42.84 91 GLN A N 1
ATOM 700 C CA . GLN A 1 91 ? 7.513 9.095 30.522 1.00 42.84 91 GLN A CA 1
ATOM 701 C C . GLN A 1 91 ? 7.056 10.580 30.580 1.00 42.84 91 GLN A C 1
ATOM 703 O O . GLN A 1 91 ? 7.900 11.475 30.576 1.00 42.84 91 GLN A O 1
ATOM 708 N N . PRO A 1 92 ? 5.732 10.856 30.573 1.00 55.62 92 PRO A N 1
ATOM 709 C CA . PRO A 1 92 ? 5.155 12.115 30.113 1.00 55.62 92 PRO A CA 1
ATOM 710 C C . PRO A 1 92 ? 5.043 13.168 31.219 1.00 55.62 92 PRO A C 1
ATOM 712 O O . PRO A 1 92 ? 4.696 12.846 32.347 1.00 55.62 92 PRO A O 1
ATOM 715 N N . GLU A 1 93 ? 5.198 14.436 30.845 1.00 41.91 93 GLU A N 1
ATOM 716 C CA . GLU A 1 93 ? 4.791 15.590 31.652 1.00 41.91 93 GLU A CA 1
ATOM 717 C C . GLU A 1 93 ? 3.925 16.518 30.777 1.00 41.91 93 GLU A C 1
ATOM 719 O O . GLU A 1 93 ? 4.323 16.854 29.653 1.00 41.91 93 GLU A O 1
ATOM 724 N N . PRO A 1 94 ? 2.721 16.912 31.230 1.00 57.59 94 PRO A N 1
ATOM 725 C CA . PRO A 1 94 ? 1.851 17.820 30.506 1.00 57.59 94 PRO A CA 1
ATOM 726 C C . PRO A 1 94 ? 2.145 19.257 30.944 1.00 57.59 94 PRO A C 1
ATOM 728 O O . PRO A 1 94 ? 1.819 19.641 32.062 1.00 57.59 94 PRO A O 1
ATOM 731 N N . SER A 1 95 ? 2.693 20.095 30.060 1.00 40.81 95 SER A N 1
ATOM 732 C CA . SER A 1 95 ? 2.809 21.527 30.356 1.00 40.81 95 SER A CA 1
ATOM 733 C C . SER A 1 95 ? 2.279 22.398 29.221 1.00 40.81 95 SER A C 1
ATOM 735 O O . SER A 1 95 ? 2.900 22.625 28.187 1.00 40.81 95 SER A O 1
ATOM 737 N N . ARG A 1 96 ? 1.018 22.773 29.437 1.00 41.06 96 ARG A N 1
ATOM 738 C CA . ARG A 1 96 ? 0.368 24.060 29.178 1.00 41.06 96 ARG A CA 1
ATOM 739 C C . ARG A 1 96 ? 1.148 25.083 28.328 1.00 41.06 96 ARG A C 1
ATOM 741 O O . ARG A 1 96 ? 2.165 25.615 28.740 1.00 41.06 96 ARG A O 1
ATOM 748 N N . ALA A 1 97 ? 0.511 25.426 27.208 1.00 46.38 97 ALA A N 1
ATOM 749 C CA . ALA A 1 97 ? 0.352 26.765 26.641 1.00 46.38 97 ALA A CA 1
ATOM 750 C C . ALA A 1 97 ? 1.545 27.739 26.686 1.00 46.38 97 ALA A C 1
ATOM 752 O O . ALA A 1 97 ? 1.815 28.351 27.711 1.00 46.38 97 ALA A O 1
ATOM 753 N N . SER A 1 98 ? 2.054 28.072 25.499 1.00 42.12 98 SER A N 1
ATOM 754 C CA . SER A 1 98 ? 2.455 29.447 25.200 1.00 42.12 98 SER A CA 1
ATOM 755 C C . SER A 1 98 ? 1.994 29.828 23.801 1.00 42.12 98 SER A C 1
ATOM 757 O O . SER A 1 98 ? 2.423 29.292 22.784 1.00 42.12 98 SER A O 1
ATOM 759 N N . ARG A 1 99 ? 1.041 30.753 23.801 1.00 49.16 99 ARG A N 1
ATOM 760 C CA . ARG A 1 99 ? 0.558 31.534 22.672 1.00 49.16 99 ARG A CA 1
ATOM 761 C C . ARG A 1 99 ? 1.651 32.553 22.344 1.00 49.16 99 ARG A C 1
ATOM 763 O O . ARG A 1 99 ? 1.942 33.394 23.184 1.00 49.16 99 ARG A O 1
ATOM 770 N N . ALA A 1 100 ? 2.218 32.498 21.145 1.00 40.59 100 ALA A N 1
ATOM 771 C CA . ALA A 1 100 ? 3.013 33.591 20.598 1.00 40.59 100 ALA A CA 1
ATOM 772 C C . ALA A 1 100 ? 2.599 33.821 19.144 1.00 40.59 100 ALA A C 1
ATOM 774 O O . ALA A 1 100 ? 2.725 32.965 18.273 1.00 40.59 100 ALA A O 1
ATOM 775 N N . THR A 1 101 ? 1.993 34.978 18.951 1.00 44.34 101 THR A N 1
ATOM 776 C CA . THR A 1 101 ? 1.646 35.613 17.689 1.00 44.34 101 THR A CA 1
ATOM 777 C C . THR A 1 101 ? 2.874 36.266 17.045 1.00 44.34 101 THR A C 1
ATOM 779 O O . THR A 1 101 ? 3.758 36.732 17.755 1.00 44.34 101 THR A O 1
ATOM 782 N N . VAL A 1 102 ? 2.771 36.455 15.723 1.00 41.12 102 VAL A N 1
ATOM 783 C CA . VAL A 1 102 ? 3.473 37.436 14.865 1.00 41.12 102 VAL A CA 1
ATOM 784 C C . VAL A 1 102 ? 4.891 37.080 14.404 1.00 41.12 102 VAL A C 1
ATOM 786 O O . VAL A 1 102 ? 5.764 36.779 15.205 1.00 41.12 102 VAL A O 1
ATOM 789 N N . GLY A 1 103 ? 5.127 37.240 13.097 1.00 33.06 103 GLY A N 1
ATOM 790 C CA . GLY A 1 103 ? 6.461 37.526 12.568 1.00 33.06 103 GLY A CA 1
ATOM 791 C C . GLY A 1 103 ? 6.764 36.822 11.257 1.00 33.06 103 GLY A C 1
ATOM 792 O O . GLY A 1 103 ? 7.190 35.675 11.258 1.00 33.06 103 GLY A O 1
ATOM 793 N N . ALA A 1 104 ? 6.551 37.522 10.145 1.00 49.91 104 ALA A N 1
ATOM 794 C CA . ALA A 1 104 ? 7.089 37.155 8.846 1.00 49.91 104 ALA A CA 1
ATOM 795 C C . ALA A 1 104 ? 8.621 37.019 8.910 1.00 49.91 104 ALA A C 1
ATOM 797 O O . ALA A 1 104 ? 9.291 37.873 9.488 1.00 49.91 104 ALA A O 1
ATOM 798 N N . ALA A 1 105 ? 9.156 35.976 8.280 1.00 37.78 105 ALA A N 1
ATOM 799 C CA . ALA A 1 105 ? 10.556 35.899 7.893 1.00 37.78 105 ALA A CA 1
ATOM 800 C C . ALA A 1 105 ? 10.637 35.144 6.564 1.00 37.78 105 ALA A C 1
ATOM 802 O O . ALA A 1 105 ? 10.516 33.923 6.485 1.00 37.78 105 ALA A O 1
ATOM 803 N N . GLU A 1 106 ? 10.749 35.954 5.525 1.00 54.31 106 GLU A N 1
ATOM 804 C CA . GLU A 1 106 ? 11.283 35.654 4.209 1.00 54.31 106 GLU A CA 1
ATOM 805 C C . GLU A 1 106 ? 12.643 34.946 4.348 1.00 54.31 106 GLU A C 1
ATOM 807 O O . GLU A 1 106 ? 13.548 35.474 4.992 1.00 54.31 106 GLU A O 1
ATOM 812 N N . MET A 1 107 ? 12.765 33.734 3.797 1.00 36.34 107 MET A N 1
ATOM 813 C CA . MET A 1 107 ? 14.052 33.095 3.496 1.00 36.34 107 MET A CA 1
ATOM 814 C C . MET A 1 107 ? 13.837 31.886 2.566 1.00 36.34 107 MET A C 1
ATOM 816 O O . MET A 1 107 ? 13.618 30.758 2.997 1.00 36.34 107 MET A O 1
ATOM 820 N N . GLU A 1 108 ? 13.870 32.157 1.267 1.00 49.41 108 GLU A N 1
ATOM 821 C CA . GLU A 1 108 ? 14.578 31.313 0.290 1.00 49.41 108 GLU A CA 1
ATOM 822 C C . GLU A 1 108 ? 16.060 31.781 0.280 1.00 49.41 108 GLU A C 1
ATOM 824 O O . GLU A 1 108 ? 16.303 32.890 0.774 1.00 49.41 108 GLU A O 1
ATOM 829 N N . PRO A 1 109 ? 17.059 31.061 -0.288 1.00 65.00 109 PRO A N 1
ATOM 830 C CA . PRO A 1 109 ? 16.961 29.913 -1.202 1.00 65.00 109 PRO A CA 1
ATOM 831 C C . PRO A 1 109 ? 17.994 28.777 -0.932 1.00 65.00 109 PRO A C 1
ATOM 833 O O . PRO A 1 109 ? 18.754 28.802 0.034 1.00 65.00 109 PRO A O 1
ATOM 836 N N . GLU A 1 110 ? 18.045 27.825 -1.876 1.00 45.22 110 GLU A N 1
ATOM 837 C CA . GLU A 1 110 ? 19.161 26.922 -2.239 1.00 45.22 110 GLU A CA 1
ATOM 838 C C . GLU A 1 110 ? 19.205 25.514 -1.605 1.00 45.22 110 GLU A C 1
ATOM 840 O O . GLU A 1 110 ? 19.839 25.251 -0.586 1.00 45.22 110 GLU A O 1
ATOM 845 N N . SER A 1 111 ? 18.674 24.534 -2.345 1.00 39.66 111 SER A N 1
ATOM 846 C CA . SER A 1 111 ? 19.393 23.275 -2.582 1.00 39.66 111 SER A CA 1
ATOM 847 C C . SER A 1 111 ? 18.904 22.637 -3.881 1.00 39.66 111 SER A C 1
ATOM 849 O O . SER A 1 111 ? 17.837 22.028 -3.969 1.00 39.66 111 SER A O 1
ATOM 851 N N . SER A 1 112 ? 19.717 22.840 -4.913 1.00 51.78 112 SER A N 1
ATOM 852 C CA . SER A 1 112 ? 19.599 22.281 -6.251 1.00 51.78 112 SER A CA 1
ATOM 853 C C . SER A 1 112 ? 19.561 20.751 -6.254 1.00 51.78 112 SER A C 1
ATOM 855 O O . SER A 1 112 ? 20.599 20.109 -6.169 1.00 51.78 112 SER A O 1
ATOM 857 N N . PHE A 1 113 ? 18.379 20.176 -6.479 1.00 43.72 113 PHE A N 1
ATOM 858 C CA . PHE A 1 113 ? 18.206 18.904 -7.193 1.00 43.72 113 PHE A CA 1
ATOM 859 C C . PHE A 1 113 ? 16.942 18.999 -8.057 1.00 43.72 113 PHE A C 1
ATOM 861 O O . PHE A 1 113 ? 15.868 18.508 -7.707 1.00 43.72 113 PHE A O 1
ATOM 868 N N . SER A 1 114 ? 17.064 19.692 -9.194 1.00 48.06 114 SER A N 1
ATOM 869 C CA . SER A 1 114 ? 15.988 19.841 -10.179 1.00 48.06 114 SER A CA 1
ATOM 870 C C . SER A 1 114 ? 15.771 18.519 -10.917 1.00 48.06 114 SER A C 1
ATOM 872 O O . SER A 1 114 ? 16.393 18.229 -11.937 1.00 48.06 114 SER A O 1
ATOM 874 N N . SER A 1 115 ? 14.904 17.671 -10.365 1.00 52.59 115 SER A N 1
ATOM 875 C CA . SER A 1 115 ? 14.277 16.603 -11.139 1.00 52.59 115 SER A CA 1
ATOM 876 C C . SER A 1 115 ? 13.121 17.220 -11.944 1.00 52.59 115 SER A C 1
ATOM 878 O O . SER A 1 115 ? 12.336 17.967 -11.355 1.00 52.59 115 SER A O 1
ATOM 880 N N . PRO A 1 116 ? 12.954 16.915 -13.247 1.00 52.16 116 PRO A N 1
ATOM 881 C CA . PRO A 1 116 ? 11.902 17.482 -14.109 1.00 52.16 116 PRO A CA 1
ATOM 882 C C . PRO A 1 116 ? 10.486 17.422 -13.512 1.00 52.16 116 PRO A C 1
ATOM 884 O O . PRO A 1 116 ? 9.646 18.284 -13.759 1.00 52.16 116 PRO A O 1
ATOM 887 N N . THR A 1 117 ? 10.238 16.427 -12.661 1.00 56.50 117 THR A N 1
ATOM 888 C CA . THR A 1 117 ? 8.988 16.230 -11.922 1.00 56.50 117 THR A CA 1
ATOM 889 C C . THR A 1 117 ? 8.666 17.383 -10.962 1.00 56.50 117 THR A C 1
ATOM 891 O O . THR A 1 117 ? 7.503 17.746 -10.823 1.00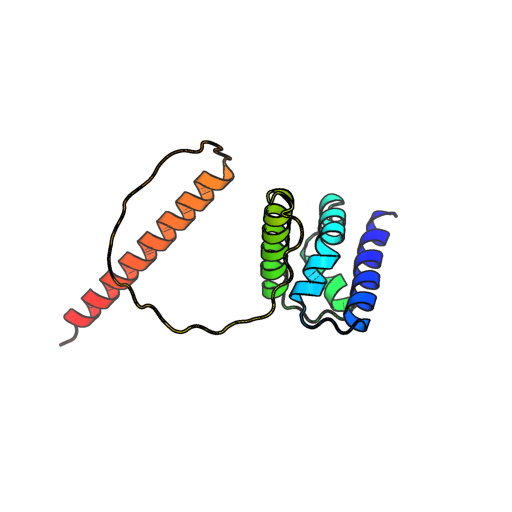 56.50 117 THR A O 1
ATOM 894 N N . HIS A 1 118 ? 9.672 17.997 -10.328 1.00 56.28 118 HIS A N 1
ATOM 895 C CA . HIS A 1 118 ? 9.468 19.086 -9.366 1.00 56.28 118 HIS A CA 1
ATOM 896 C C . HIS A 1 118 ? 9.022 20.393 -10.030 1.00 56.28 118 HIS A C 1
ATOM 898 O O . HIS A 1 118 ? 8.214 21.118 -9.454 1.00 56.28 118 HIS A O 1
ATOM 904 N N . VAL A 1 119 ? 9.481 20.668 -11.254 1.00 57.56 119 VAL A N 1
ATOM 905 C CA . VAL A 1 119 ? 9.056 21.854 -12.019 1.00 57.56 119 VAL A CA 1
ATOM 906 C C . VAL A 1 119 ? 7.579 21.746 -12.408 1.00 57.56 119 VAL A C 1
ATOM 908 O O . VAL A 1 119 ? 6.837 22.723 -12.313 1.00 57.56 119 VAL A O 1
ATOM 911 N N . LEU A 1 120 ? 7.123 20.547 -12.789 1.00 64.50 120 LEU A N 1
ATOM 912 C CA . LEU A 1 120 ? 5.718 20.309 -13.133 1.00 64.50 120 LEU A CA 1
ATOM 913 C C . LEU A 1 120 ? 4.795 20.428 -11.914 1.00 64.50 120 LEU A C 1
ATOM 915 O O . LEU A 1 120 ? 3.713 21.004 -12.026 1.00 64.50 120 LEU A O 1
ATOM 919 N N . ASP A 1 121 ? 5.232 19.938 -10.753 1.00 57.56 121 ASP A N 1
ATOM 920 C CA . ASP A 1 121 ? 4.452 20.003 -9.512 1.00 57.56 121 ASP A CA 1
ATOM 921 C C . ASP A 1 121 ? 4.371 21.443 -8.971 1.00 57.56 121 ASP A C 1
ATOM 923 O O . ASP A 1 121 ? 3.301 21.904 -8.568 1.00 57.56 121 ASP A O 1
ATOM 927 N N . ALA A 1 122 ? 5.469 22.205 -9.060 1.00 61.00 122 ALA A N 1
ATOM 928 C CA . ALA A 1 122 ? 5.487 23.631 -8.730 1.00 61.00 122 ALA A CA 1
ATOM 929 C C . ALA A 1 122 ? 4.543 24.438 -9.639 1.00 61.00 122 ALA A C 1
ATOM 931 O O . ALA A 1 122 ? 3.782 25.282 -9.160 1.00 61.00 122 ALA A O 1
ATOM 932 N N . LEU A 1 123 ? 4.525 24.140 -10.942 1.00 62.53 123 LEU A N 1
ATOM 933 C CA . LEU A 1 123 ? 3.641 24.803 -11.902 1.00 62.53 123 LEU A CA 1
ATOM 934 C C . LEU A 1 123 ? 2.162 24.442 -11.684 1.00 62.53 123 LEU A C 1
ATOM 936 O O . LEU A 1 123 ? 1.288 25.302 -11.817 1.00 62.53 123 LEU A O 1
ATOM 940 N N . ALA A 1 124 ? 1.863 23.194 -11.317 1.00 57.19 124 ALA A N 1
ATOM 941 C CA . ALA A 1 124 ? 0.515 22.776 -10.937 1.00 57.19 124 ALA A CA 1
ATOM 942 C C . ALA A 1 124 ? 0.047 23.477 -9.649 1.00 57.19 124 ALA A C 1
ATOM 944 O O . ALA A 1 124 ? -1.073 23.994 -9.604 1.00 57.19 124 ALA A O 1
ATOM 945 N N . GLY A 1 125 ? 0.922 23.571 -8.642 1.00 53.06 125 GLY A N 1
ATOM 946 C CA . GLY A 1 125 ? 0.665 24.305 -7.403 1.00 53.06 125 GLY A CA 1
ATOM 947 C C . GLY A 1 125 ? 0.385 25.789 -7.647 1.00 53.06 125 GLY A C 1
ATOM 948 O O . GLY A 1 125 ? -0.620 26.312 -7.161 1.00 53.06 125 GLY A O 1
ATOM 949 N N . ALA A 1 126 ? 1.202 26.449 -8.473 1.00 56.81 126 ALA A N 1
ATOM 950 C CA . ALA A 1 126 ? 1.020 27.856 -8.832 1.00 56.81 126 ALA A CA 1
ATOM 951 C C . ALA A 1 126 ? -0.326 28.115 -9.536 1.00 56.81 126 ALA A C 1
ATOM 953 O O . ALA A 1 126 ? -1.040 29.056 -9.188 1.00 56.81 126 ALA A O 1
ATOM 954 N N . LYS A 1 127 ? -0.732 27.242 -10.471 1.00 59.62 127 LYS A N 1
ATOM 955 C CA . LYS A 1 127 ? -2.040 27.338 -11.147 1.00 59.62 127 LYS A CA 1
ATOM 956 C C . LYS A 1 127 ? -3.212 27.179 -10.180 1.00 59.62 127 LYS A C 1
ATOM 958 O O . LYS A 1 127 ? -4.218 27.876 -10.313 1.00 59.62 127 LYS A O 1
ATOM 963 N N . GLN A 1 128 ? -3.095 26.281 -9.205 1.00 59.00 128 GLN A N 1
ATOM 964 C CA . GLN A 1 128 ? -4.163 26.030 -8.243 1.00 59.00 128 GLN A CA 1
ATOM 965 C C . GLN A 1 128 ? -4.352 27.204 -7.271 1.00 59.00 128 GLN A C 1
ATOM 967 O O . GLN A 1 128 ? -5.494 27.587 -7.012 1.00 59.00 128 GLN A O 1
ATOM 972 N N . VAL A 1 129 ? -3.263 27.814 -6.788 1.00 59.34 129 VAL A N 1
ATOM 973 C CA . VAL A 1 129 ? -3.323 29.022 -5.944 1.00 59.34 129 VAL A CA 1
ATOM 974 C C . VAL A 1 129 ? -3.936 30.188 -6.721 1.00 59.34 129 VAL A C 1
ATOM 976 O O . VAL A 1 129 ? -4.932 30.747 -6.269 1.00 59.34 129 VAL A O 1
ATOM 979 N N . ALA A 1 130 ? -3.461 30.451 -7.943 1.00 57.84 130 ALA A N 1
ATOM 980 C CA . ALA A 1 130 ? -4.027 31.500 -8.790 1.00 57.84 130 ALA A CA 1
ATOM 981 C C . ALA A 1 130 ? -5.535 31.296 -9.046 1.00 57.84 130 ALA A C 1
AT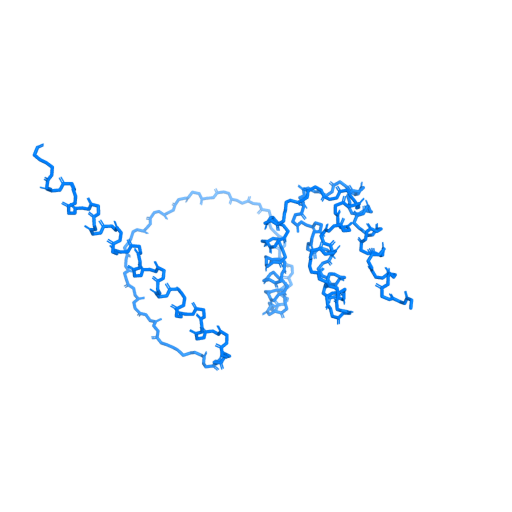OM 983 O O . ALA A 1 130 ? -6.324 32.231 -8.923 1.00 57.84 130 ALA A O 1
ATOM 984 N N . SER A 1 131 ? -5.976 30.063 -9.334 1.00 57.56 131 SER A N 1
ATOM 985 C CA . SER A 1 131 ? -7.402 29.764 -9.560 1.00 57.56 131 SER A CA 1
ATOM 986 C C . SER A 1 131 ? -8.286 30.030 -8.335 1.00 57.56 131 SER 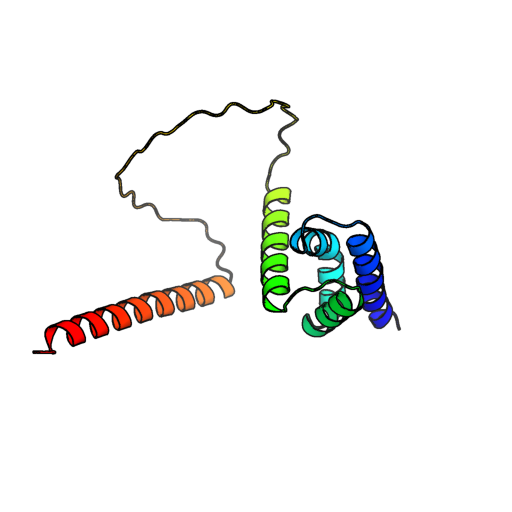A C 1
ATOM 988 O O . SER A 1 131 ? -9.444 30.433 -8.472 1.00 57.56 131 SER A O 1
ATOM 990 N N . ARG A 1 132 ? -7.742 29.832 -7.128 1.00 58.84 132 ARG A N 1
ATOM 991 C CA . ARG A 1 132 ? -8.443 30.075 -5.866 1.00 58.84 132 ARG A CA 1
ATOM 992 C C . ARG A 1 132 ? -8.622 31.569 -5.617 1.00 58.84 132 ARG A C 1
ATOM 994 O O . ARG A 1 132 ? -9.712 31.971 -5.209 1.00 58.84 132 ARG A O 1
ATOM 1001 N N . ASP A 1 133 ? -7.608 32.368 -5.928 1.00 62.66 133 ASP A N 1
ATOM 1002 C CA . ASP A 1 133 ? -7.661 33.821 -5.772 1.00 62.66 133 ASP A CA 1
ATOM 1003 C C . ASP A 1 133 ? -8.663 34.448 -6.749 1.00 62.66 133 ASP A C 1
ATOM 1005 O O . ASP A 1 133 ? -9.509 35.244 -6.337 1.00 62.66 133 ASP A O 1
ATOM 1009 N N . TYR A 1 134 ? -8.695 33.998 -8.010 1.00 61.78 134 TYR A N 1
ATOM 1010 C CA . TYR A 1 134 ? -9.713 34.447 -8.970 1.00 61.78 134 TYR A CA 1
ATOM 1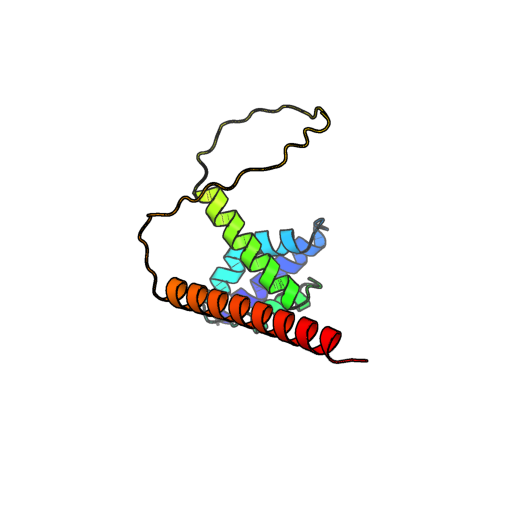011 C C . TYR A 1 134 ? -11.140 34.081 -8.540 1.00 61.78 134 TYR A C 1
ATOM 1013 O O . TYR A 1 134 ? -12.050 34.906 -8.648 1.00 61.78 134 TYR A O 1
ATOM 1021 N N . ALA A 1 135 ? -11.357 32.877 -8.003 1.00 65.94 135 ALA A N 1
ATOM 1022 C CA . ALA A 1 135 ? -12.669 32.467 -7.501 1.00 65.94 135 ALA A CA 1
ATOM 1023 C C . ALA A 1 135 ? -13.118 33.288 -6.277 1.00 65.94 135 ALA A C 1
ATOM 1025 O O . ALA A 1 135 ? -14.318 33.486 -6.066 1.00 65.94 135 ALA A O 1
ATOM 1026 N N . GLN A 1 136 ? -12.173 33.762 -5.465 1.00 64.81 136 GLN A N 1
ATOM 1027 C CA . GLN A 1 136 ? -12.450 34.599 -4.302 1.00 64.81 136 GLN A CA 1
ATOM 1028 C C . GLN A 1 136 ? -12.810 36.031 -4.723 1.00 64.81 136 GLN A C 1
ATOM 1030 O O . GLN A 1 136 ? -13.860 36.533 -4.323 1.00 64.81 136 GLN A O 1
ATOM 1035 N N . VAL A 1 137 ? -12.036 36.622 -5.639 1.00 65.94 137 VAL A N 1
ATOM 1036 C CA . VAL A 1 137 ? -12.322 37.943 -6.225 1.00 65.94 137 VAL A CA 1
ATOM 1037 C C . VAL A 1 137 ? -13.678 37.956 -6.940 1.00 65.94 137 VAL A C 1
ATOM 1039 O O . VAL A 1 137 ? -14.461 38.886 -6.757 1.00 65.94 137 VAL A O 1
ATOM 1042 N N . ALA A 1 138 ? -14.012 36.903 -7.693 1.00 65.06 138 ALA A N 1
ATOM 1043 C CA . ALA A 1 138 ? -15.307 36.791 -8.368 1.00 65.06 138 ALA A CA 1
ATOM 1044 C C . ALA A 1 138 ? -16.490 36.759 -7.381 1.00 65.06 138 ALA A C 1
ATOM 1046 O O . ALA A 1 138 ? -17.514 37.400 -7.622 1.00 65.06 138 ALA A O 1
ATOM 1047 N N . ARG A 1 139 ? -16.354 36.057 -6.245 1.00 69.38 139 ARG A N 1
ATOM 1048 C CA . ARG A 1 139 ? -17.388 36.022 -5.194 1.00 69.38 139 ARG A CA 1
ATOM 1049 C C . ARG A 1 139 ? -17.555 37.369 -4.501 1.00 69.38 139 ARG A C 1
ATOM 1051 O O . ARG A 1 139 ? -18.688 37.765 -4.228 1.00 69.38 139 ARG A O 1
ATOM 1058 N N . ASP A 1 140 ? -16.459 38.072 -4.242 1.00 69.94 140 ASP A N 1
ATOM 1059 C CA . ASP A 1 140 ? -16.495 39.380 -3.588 1.00 69.94 140 ASP A CA 1
ATOM 1060 C C . ASP A 1 140 ? -17.083 40.465 -4.503 1.00 69.94 140 ASP A C 1
ATOM 1062 O O . ASP A 1 140 ? -17.844 41.316 -4.037 1.00 69.94 140 ASP A O 1
ATOM 1066 N N . LEU A 1 141 ? -16.835 40.392 -5.815 1.00 67.62 141 LEU A N 1
ATOM 1067 C CA . LE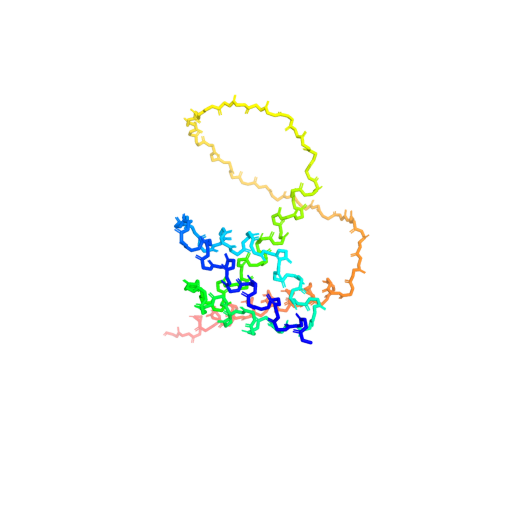U A 1 141 ? -17.499 41.240 -6.812 1.00 67.62 141 LEU A CA 1
ATOM 1068 C C . LEU A 1 141 ? -19.003 40.942 -6.919 1.00 67.62 141 LEU A C 1
ATOM 1070 O O . LEU A 1 141 ? -19.811 41.871 -6.976 1.00 67.62 141 LEU A O 1
ATOM 1074 N N . HIS A 1 142 ? -19.401 39.667 -6.869 1.00 63.12 142 HIS A N 1
ATOM 1075 C CA . HIS A 1 142 ? -20.814 39.269 -6.883 1.00 63.12 142 HIS A CA 1
ATOM 1076 C C . HIS A 1 142 ? -21.584 39.715 -5.631 1.00 63.12 142 HIS A C 1
ATOM 1078 O O . HIS A 1 142 ? -22.781 39.984 -5.702 1.00 63.12 142 HIS A O 1
ATOM 1084 N N . ARG A 1 143 ? -20.919 39.802 -4.472 1.00 69.44 143 ARG A N 1
ATOM 1085 C CA . ARG A 1 143 ? -21.526 40.311 -3.230 1.00 69.44 143 ARG A CA 1
ATOM 1086 C C . ARG A 1 143 ? -21.743 41.821 -3.254 1.00 69.44 143 ARG A C 1
ATOM 1088 O O . ARG A 1 143 ? -22.706 42.287 -2.663 1.00 69.44 143 ARG A O 1
ATOM 1095 N N . LYS A 1 144 ? -20.874 42.572 -3.935 1.00 64.38 144 LYS A N 1
ATOM 1096 C CA . LYS A 1 144 ? -20.975 44.038 -4.053 1.00 64.38 144 LYS A CA 1
ATOM 1097 C C . LYS A 1 144 ? -21.992 44.506 -5.096 1.00 64.38 144 LYS A C 1
ATOM 1099 O O . LYS A 1 144 ? -22.431 45.645 -5.033 1.00 64.38 144 LYS A O 1
ATOM 1104 N N . THR A 1 145 ? -22.348 43.651 -6.053 1.00 61.81 145 THR A N 1
ATOM 1105 C CA . THR A 1 145 ? -23.257 43.973 -7.170 1.00 61.81 145 THR A CA 1
ATOM 1106 C C . THR A 1 145 ? -24.697 43.503 -6.954 1.00 61.81 145 THR A C 1
ATOM 1108 O O . THR A 1 145 ? -25.536 43.706 -7.828 1.00 61.81 145 THR A O 1
ATOM 1111 N N . ARG A 1 146 ? -25.009 42.895 -5.801 1.00 54.50 146 ARG A N 1
ATOM 1112 C CA . ARG A 1 146 ? -26.378 42.523 -5.427 1.00 54.50 146 ARG A CA 1
ATOM 1113 C C . ARG A 1 146 ? -26.988 43.647 -4.562 1.00 54.50 146 ARG A C 1
ATOM 1115 O O . ARG A 1 146 ? -26.513 43.797 -3.437 1.00 54.50 146 ARG A O 1
ATOM 1122 N N . PRO A 1 147 ? -27.939 44.447 -5.084 1.00 57.28 147 PRO A N 1
ATOM 1123 C CA . PRO A 1 147 ? -28.645 45.479 -4.319 1.00 57.28 147 PRO A CA 1
ATOM 1124 C C . PRO A 1 147 ? -29.541 44.884 -3.227 1.00 57.28 147 PRO A C 1
ATOM 1126 O O . PRO A 1 147 ? -29.968 43.711 -3.378 1.00 57.28 147 PRO A O 1
#

Foldseek 3Di:
DVLVVLLVVLLVLLLVVVVVVDPDLLVSLLVCLVSLVVNVVVPDDPVSSVVSNVNSVRPADPVRSVVSNVVSVVVVVVVVPDDDDDDDDDDDDDDDDDDDDDDDDDDDDDDDDDDVVVVVVVVVVVVVVVVVVVVVVVVVVVVVPDD

pLDDT: mean 73.2, std 19.5, range [33.06, 94.69]

Radius of gyration: 23.0 Å; chains: 1; bounding box: 50×64×46 Å

Sequence (147 aa):
MENQNILDLVQQRTEMLVAEKLRSTSTVIARLRDLIAEAHRLGHSHSAIHARLLAGGLEASWNNYRVCLVRARKRAVRRAGAPAAPHASSQPEPSRASRATVGAAEMEPESSFSSPTHVLDALAGAKQVASRDYAQVARDLHRKTRP

Secondary structure (DSSP, 8-state):
-HHHHHHHHHHHHHHHHHHTT-S-HHHHHHHHHHHHHHHHHTT--HHHHHHHHHHTT----HHHHHHHHHHHHHHHHHHHSS---------------------------------HHHHHHHHHHHHHHHHHHHHHHHHHHHHHS--